Protein AF-A0AAN8K101-F1 (afdb_monomer_lite)

InterPro domains:
  IPR008906 HAT, C-terminal dimerisation domain [PF05699] (68-138)
  IPR012337 Ribonuclease H-like superfamily [SSF53098] (7-137)

Secondary structure (DSSP, 8-state):
------HHHHHHHHTSGGG-SS-S-HHHHHHHHHHHHHH-HHHHHHHHHHHHT-TTS-GGGGSHHHHTS-HHHHHHHHHHH-TTT--HHHHHHHHHHHHHHHHHHHHHHHHHHTHHIIIIIHHHHHHHHHHHHHHHHHHHT-

Sequence (142 aa):
MHAILTPCHYLSYMLIPKYYPGKFTSQEEDSAMQFVNDNYKKLLFLTVKIRAQTDIFKPYLFEELVSKTSCLAWWKSILFSKKDYIDLGMLELVKTLMTAISSSASIERIFSTFGLVHSKLRNRLGVEKAGKLVFIYRMTNM

pLDDT: mean 77.36, std 10.43, range [35.5, 92.19]

Radius of gyration: 19.44 Å; chains: 1; bounding box: 38×33×58 Å

Foldseek 3Di:
DPPPQALLNLLLLLLQLLPPDDDDDPVSVVRVLVVCVVPPVLSNVVSVCCNVCDDLNPPVCSDPVNSPDDSLVSVVVSCVVCVVNDPPVNSVVSVCSNVVVVVVVVVVVLVVVCVVCVPPVCVVQPDVRSVVVSVVVVVVVD

Structure (mmCIF, N/CA/C/O backbone):
data_AF-A0AAN8K101-F1
#
_entry.id   AF-A0AAN8K101-F1
#
loop_
_atom_site.group_PDB
_atom_site.id
_atom_site.type_symbol
_atom_site.label_atom_id
_atom_site.label_alt_id
_atom_site.label_comp_id
_atom_site.label_asym_id
_atom_site.label_entity_id
_atom_site.label_seq_id
_atom_site.pdbx_PDB_ins_code
_atom_site.Cartn_x
_atom_site.Cartn_y
_atom_site.Cartn_z
_atom_site.occupancy
_atom_site.B_iso_or_equiv
_atom_site.auth_seq_id
_atom_site.auth_comp_id
_atom_site.auth_asym_id
_atom_site.auth_atom_id
_atom_site.pdbx_PDB_model_num
ATOM 1 N N . MET A 1 1 ? 0.519 -6.295 23.952 1.00 35.50 1 MET A N 1
ATOM 2 C CA . MET A 1 1 ? -0.139 -6.863 22.760 1.00 35.50 1 MET A CA 1
ATOM 3 C C . MET A 1 1 ? 0.733 -6.455 21.581 1.00 35.50 1 MET A C 1
ATOM 5 O O . MET A 1 1 ? 0.664 -5.309 21.165 1.00 35.50 1 MET A O 1
ATOM 9 N N . HIS A 1 2 ? 1.691 -7.295 21.179 1.00 35.75 2 HIS A N 1
ATOM 10 C CA . HIS A 1 2 ? 2.490 -7.010 19.983 1.00 35.75 2 HIS A CA 1
ATOM 11 C C . HIS A 1 2 ? 1.549 -7.153 18.788 1.00 35.75 2 HIS A C 1
ATOM 13 O O . HIS A 1 2 ? 0.929 -8.204 18.645 1.00 35.75 2 HIS A O 1
ATOM 19 N N . ALA A 1 3 ? 1.375 -6.093 17.997 1.00 51.97 3 ALA A N 1
ATOM 20 C CA . ALA A 1 3 ? 0.589 -6.163 16.775 1.00 51.97 3 ALA A CA 1
ATOM 21 C C . ALA A 1 3 ? 1.211 -7.240 15.876 1.00 51.97 3 ALA A C 1
ATOM 23 O O . ALA A 1 3 ? 2.336 -7.080 15.402 1.00 51.97 3 ALA A O 1
ATOM 24 N N . ILE A 1 4 ? 0.512 -8.361 15.699 1.00 63.88 4 ILE A N 1
ATOM 25 C CA . ILE A 1 4 ? 0.903 -9.386 14.735 1.00 63.88 4 ILE A CA 1
ATOM 26 C C . ILE A 1 4 ? 0.614 -8.769 13.371 1.00 63.88 4 ILE A C 1
ATOM 28 O O . ILE A 1 4 ? -0.542 -8.668 12.957 1.00 63.88 4 ILE A O 1
ATOM 32 N N . LEU A 1 5 ? 1.659 -8.265 12.716 1.00 74.50 5 LEU A N 1
ATOM 33 C CA . LEU A 1 5 ? 1.557 -7.759 11.356 1.00 74.50 5 LEU A CA 1
ATOM 34 C C . LEU A 1 5 ? 1.015 -8.887 10.473 1.00 74.50 5 LEU A C 1
ATOM 36 O O . LEU A 1 5 ? 1.558 -9.988 10.434 1.00 74.50 5 LEU A O 1
ATOM 40 N N . THR A 1 6 ? -0.109 -8.630 9.810 1.00 84.69 6 THR A N 1
ATOM 41 C CA . THR A 1 6 ? -0.728 -9.610 8.907 1.00 84.69 6 THR A CA 1
ATOM 42 C C . THR A 1 6 ? -0.197 -9.429 7.482 1.00 84.69 6 THR A C 1
ATOM 44 O O . THR A 1 6 ? 0.313 -8.354 7.157 1.00 84.69 6 THR A O 1
ATOM 47 N N . PRO A 1 7 ? -0.383 -10.409 6.579 1.00 85.44 7 PRO A N 1
ATOM 48 C CA . PRO A 1 7 ? 0.001 -10.279 5.169 1.00 85.44 7 PRO A CA 1
ATOM 49 C C . PRO A 1 7 ? -0.507 -9.002 4.479 1.00 85.44 7 PRO A C 1
ATOM 51 O O . PRO A 1 7 ? 0.200 -8.396 3.677 1.00 85.44 7 PRO A O 1
ATOM 54 N N . CYS A 1 8 ? -1.700 -8.529 4.853 1.00 85.00 8 CYS A N 1
ATOM 55 C CA . CYS A 1 8 ? -2.262 -7.268 4.365 1.00 85.00 8 CYS A CA 1
ATOM 56 C C . CYS A 1 8 ? -1.464 -6.036 4.842 1.00 85.00 8 CYS A C 1
ATOM 58 O O . CYS A 1 8 ? -1.270 -5.083 4.081 1.00 85.00 8 CYS A O 1
ATOM 60 N N . HIS A 1 9 ? -0.950 -6.062 6.078 1.00 84.50 9 HIS A N 1
ATOM 61 C CA . HIS A 1 9 ? -0.082 -5.004 6.601 1.00 84.50 9 HIS A CA 1
ATOM 62 C C . HIS A 1 9 ? 1.219 -4.930 5.806 1.00 84.50 9 HIS A C 1
ATOM 64 O O . HIS A 1 9 ? 1.584 -3.854 5.335 1.00 84.50 9 HIS A O 1
ATOM 70 N N . TYR A 1 10 ? 1.871 -6.075 5.590 1.00 85.56 10 TYR A N 1
ATOM 71 C CA . TYR A 1 10 ? 3.093 -6.161 4.793 1.00 85.56 10 TYR A CA 1
ATOM 72 C C . TYR A 1 10 ? 2.879 -5.648 3.367 1.00 85.56 10 TYR A C 1
ATOM 74 O O . TYR A 1 10 ? 3.604 -4.756 2.929 1.00 85.56 10 TYR A O 1
ATOM 82 N N . LEU A 1 11 ? 1.819 -6.105 2.689 1.00 87.00 11 LEU A N 1
ATOM 83 C CA . LEU A 1 11 ? 1.452 -5.617 1.357 1.00 87.00 11 LEU A CA 1
ATOM 84 C C . LEU A 1 11 ? 1.287 -4.092 1.332 1.00 87.00 11 LEU A C 1
ATOM 86 O O . LEU A 1 11 ? 1.767 -3.421 0.424 1.00 87.00 11 LEU A O 1
ATOM 90 N N . SER A 1 12 ? 0.637 -3.524 2.342 1.00 85.19 12 SER A N 1
ATOM 91 C CA . SER A 1 12 ? 0.395 -2.081 2.387 1.00 85.19 12 SER A CA 1
ATOM 92 C C . SER A 1 12 ? 1.670 -1.287 2.550 1.00 85.19 12 SER A C 1
ATOM 94 O O . SER A 1 12 ? 1.828 -0.257 1.902 1.00 85.19 12 SER A O 1
ATOM 96 N N . TYR A 1 13 ? 2.596 -1.771 3.374 1.00 84.25 13 TYR A N 1
ATOM 97 C CA . TYR A 1 13 ? 3.892 -1.133 3.507 1.00 84.25 13 TYR A CA 1
ATOM 98 C C . TYR A 1 13 ? 4.749 -1.273 2.246 1.00 84.25 13 TYR A C 1
ATOM 100 O O . TYR A 1 13 ? 5.455 -0.327 1.906 1.00 84.25 13 TYR A O 1
ATOM 108 N N . MET A 1 14 ? 4.652 -2.390 1.519 1.00 85.19 14 MET A N 1
ATOM 109 C CA . MET A 1 14 ? 5.337 -2.568 0.231 1.00 85.19 14 MET A CA 1
ATOM 110 C C . MET A 1 14 ? 4.887 -1.569 -0.837 1.00 85.19 14 MET A C 1
ATOM 112 O O . MET A 1 14 ? 5.665 -1.216 -1.718 1.00 85.19 14 MET A O 1
ATOM 116 N N . LEU A 1 15 ? 3.641 -1.099 -0.764 1.00 85.62 15 LEU A N 1
ATOM 117 C CA . LEU A 1 15 ? 3.087 -0.115 -1.697 1.00 85.62 15 LEU A CA 1
ATOM 118 C C . LEU A 1 15 ? 3.452 1.335 -1.332 1.00 85.62 15 LEU A C 1
ATOM 120 O O . LEU A 1 15 ? 3.026 2.261 -2.026 1.00 85.62 15 LEU A O 1
ATOM 124 N N . ILE A 1 16 ? 4.210 1.551 -0.251 1.00 83.62 16 ILE A N 1
ATOM 125 C CA . ILE A 1 16 ? 4.651 2.874 0.197 1.00 83.62 16 ILE A CA 1
ATOM 126 C C . ILE A 1 16 ? 6.127 3.074 -0.188 1.00 83.62 16 ILE A C 1
ATOM 128 O O . ILE A 1 16 ? 6.994 2.381 0.349 1.00 83.62 16 ILE A O 1
ATOM 132 N N . PRO A 1 17 ? 6.455 4.091 -1.009 1.00 79.31 17 PRO A N 1
ATOM 133 C CA . PRO A 1 17 ? 7.825 4.336 -1.480 1.00 79.31 17 PRO A CA 1
ATOM 134 C C . PRO A 1 17 ? 8.844 4.525 -0.353 1.00 79.31 17 PRO A C 1
ATOM 136 O O . PRO A 1 17 ? 9.987 4.111 -0.467 1.00 79.31 17 PRO A O 1
ATOM 139 N N . LYS A 1 18 ? 8.422 5.113 0.772 1.00 78.88 18 LYS A N 1
ATOM 140 C CA . LYS A 1 18 ? 9.262 5.341 1.960 1.00 78.88 18 LYS A CA 1
ATOM 141 C C . LYS A 1 18 ? 9.819 4.065 2.592 1.00 78.88 18 LYS A C 1
ATOM 143 O O . LYS A 1 18 ? 10.823 4.126 3.299 1.00 78.88 18 LYS A O 1
ATOM 148 N N . TYR A 1 19 ? 9.151 2.932 2.415 1.00 77.25 19 TYR A N 1
ATOM 149 C CA . TYR A 1 19 ? 9.599 1.660 2.982 1.00 77.25 19 TYR A CA 1
ATOM 150 C C . TYR A 1 19 ? 10.383 0.813 1.977 1.00 77.25 19 TYR A C 1
ATOM 152 O O . TYR A 1 19 ? 10.744 -0.321 2.284 1.00 77.25 19 TYR A O 1
ATOM 160 N N . TYR A 1 20 ? 10.689 1.389 0.814 1.00 70.88 20 TYR A N 1
ATOM 161 C CA . TYR A 1 20 ? 11.493 0.782 -0.229 1.00 70.88 20 TYR A CA 1
ATOM 162 C C . TYR A 1 20 ? 12.942 1.322 -0.215 1.00 70.88 20 TYR A C 1
ATOM 164 O O . TYR A 1 20 ? 13.109 2.537 -0.095 1.00 70.88 20 TYR A O 1
ATOM 172 N N . PRO A 1 21 ? 13.985 0.489 -0.429 1.00 64.62 21 PRO A N 1
ATOM 173 C CA . PRO A 1 21 ? 14.035 -0.969 -0.271 1.00 64.62 21 PRO A CA 1
ATOM 174 C C . PRO A 1 21 ? 14.438 -1.386 1.163 1.00 64.62 21 PRO A C 1
ATOM 176 O O . PRO A 1 21 ? 15.146 -0.658 1.855 1.00 64.62 21 PRO A O 1
ATOM 179 N N . GLY A 1 22 ? 14.046 -2.594 1.595 1.00 63.16 22 GLY A N 1
ATOM 180 C CA . GLY A 1 22 ? 14.754 -3.305 2.676 1.00 63.16 22 GLY A CA 1
ATOM 181 C C . GLY A 1 22 ? 14.189 -3.218 4.101 1.00 63.16 22 GLY A C 1
ATOM 182 O O . GLY A 1 22 ? 14.962 -3.068 5.044 1.00 63.16 22 GLY A O 1
ATOM 183 N N . LYS A 1 23 ? 12.868 -3.342 4.297 1.00 70.50 23 LYS A N 1
ATOM 184 C CA . LYS A 1 23 ? 12.266 -3.422 5.650 1.00 70.50 23 LYS A CA 1
ATOM 185 C C . LYS A 1 23 ? 11.620 -4.755 6.030 1.00 70.50 23 LYS A C 1
ATOM 187 O O . LYS A 1 23 ? 11.159 -4.870 7.161 1.00 70.50 23 LYS A O 1
ATOM 192 N N . PHE A 1 24 ? 11.584 -5.728 5.125 1.00 79.06 24 PHE A N 1
ATOM 193 C CA . PHE A 1 24 ? 10.879 -6.997 5.325 1.00 79.06 24 PHE A CA 1
ATOM 194 C C . PHE A 1 24 ? 11.834 -8.178 5.212 1.00 79.06 24 PHE A C 1
ATOM 196 O O . PHE A 1 24 ? 12.788 -8.144 4.434 1.00 79.06 24 PHE A O 1
ATOM 203 N N . THR A 1 25 ? 11.566 -9.220 5.991 1.00 84.94 25 THR A N 1
ATOM 204 C CA . THR A 1 25 ? 12.209 -10.529 5.830 1.00 84.94 25 THR A CA 1
ATOM 205 C C . THR A 1 25 ? 11.599 -11.276 4.646 1.00 84.94 25 THR A C 1
ATOM 207 O O . THR A 1 25 ? 10.428 -11.072 4.330 1.00 84.94 25 THR A O 1
ATOM 210 N N . SER A 1 26 ? 12.341 -12.197 4.022 1.00 84.31 26 SER A N 1
ATOM 211 C CA . SER A 1 26 ? 11.843 -12.966 2.867 1.00 84.31 26 SER A CA 1
ATOM 212 C C . SER A 1 26 ? 10.501 -13.659 3.139 1.00 84.31 26 SER A C 1
ATOM 214 O O . SER A 1 26 ? 9.635 -13.688 2.274 1.00 84.31 26 SER A O 1
ATOM 216 N N . GLN A 1 27 ? 10.284 -14.146 4.365 1.00 86.81 27 GLN A N 1
ATOM 217 C CA . GLN A 1 27 ? 9.035 -14.804 4.755 1.00 86.81 27 GLN A CA 1
ATOM 218 C C . GLN A 1 27 ? 7.838 -13.839 4.809 1.00 86.81 27 GLN A C 1
ATOM 220 O O . GLN A 1 27 ? 6.729 -14.193 4.398 1.00 86.81 27 GLN A O 1
ATOM 225 N N . GLU A 1 28 ? 8.038 -12.622 5.316 1.00 87.06 28 GLU A N 1
ATOM 226 C CA . GLU A 1 28 ? 7.004 -11.580 5.331 1.00 87.06 28 GLU A CA 1
ATOM 227 C C . GLU A 1 28 ? 6.678 -11.120 3.912 1.00 87.06 28 GLU A C 1
ATOM 229 O O . GLU A 1 28 ? 5.517 -10.850 3.591 1.00 87.06 28 GLU A O 1
ATOM 234 N N . GLU A 1 29 ? 7.698 -11.076 3.051 1.00 86.69 29 GLU A N 1
ATOM 235 C CA . GLU A 1 29 ? 7.516 -10.723 1.654 1.00 86.69 29 GLU A CA 1
ATOM 236 C C . GLU A 1 29 ? 6.707 -11.766 0.891 1.00 86.69 29 GLU A C 1
ATOM 238 O O . GLU A 1 29 ? 5.710 -11.413 0.259 1.00 86.69 29 GLU A O 1
ATOM 243 N N . ASP A 1 30 ? 7.071 -13.039 1.013 1.00 89.50 30 ASP A N 1
ATOM 244 C CA . ASP A 1 30 ? 6.344 -14.138 0.379 1.00 89.50 30 ASP A CA 1
ATOM 245 C C . ASP A 1 30 ? 4.892 -14.195 0.861 1.00 89.50 30 ASP A C 1
ATOM 247 O O . ASP A 1 30 ? 3.969 -14.337 0.056 1.00 89.50 30 ASP A O 1
ATOM 251 N N . SER A 1 31 ? 4.662 -13.970 2.157 1.00 90.31 31 SER A N 1
ATOM 252 C CA . SER A 1 31 ? 3.313 -13.927 2.729 1.00 90.31 31 SER A CA 1
ATOM 253 C C . SER A 1 31 ? 2.461 -12.805 2.119 1.00 90.31 31 SER A C 1
ATOM 255 O O . SER A 1 31 ? 1.291 -13.013 1.789 1.00 90.31 31 SER A O 1
ATOM 257 N N . ALA A 1 32 ? 3.033 -11.610 1.939 1.00 89.12 32 ALA A N 1
ATOM 258 C CA . ALA A 1 32 ? 2.354 -10.479 1.304 1.00 89.12 32 ALA A CA 1
ATOM 259 C C . ALA A 1 32 ? 2.053 -10.743 -0.181 1.00 89.12 32 ALA A C 1
ATOM 261 O O . ALA A 1 32 ? 0.970 -10.406 -0.672 1.00 89.12 32 ALA A O 1
ATOM 262 N N . MET A 1 33 ? 3.004 -11.362 -0.887 1.00 89.75 33 MET A N 1
ATOM 263 C CA . MET A 1 33 ? 2.892 -11.699 -2.307 1.00 89.75 33 MET A CA 1
ATOM 264 C C . MET A 1 33 ? 1.852 -12.795 -2.559 1.00 89.75 33 MET A C 1
ATOM 266 O O . MET A 1 33 ? 1.069 -12.697 -3.505 1.00 89.75 33 MET A O 1
ATOM 270 N N . GLN A 1 34 ? 1.770 -13.792 -1.679 1.00 92.06 34 GLN A N 1
ATOM 271 C CA . GLN A 1 34 ? 0.720 -14.805 -1.723 1.00 92.06 34 GLN A CA 1
ATOM 272 C C . GLN A 1 34 ? -0.655 -14.179 -1.455 1.00 92.06 34 GLN A C 1
ATOM 274 O O . GLN A 1 34 ? -1.589 -14.366 -2.232 1.00 92.06 34 GLN A O 1
ATOM 279 N N . PHE A 1 35 ? -0.764 -13.322 -0.435 1.00 90.75 35 PHE A N 1
ATOM 280 C CA . PHE A 1 35 ? -2.017 -12.637 -0.119 1.00 90.75 35 PHE A CA 1
ATOM 281 C C . PHE A 1 35 ? -2.540 -11.778 -1.282 1.00 90.75 35 PHE A C 1
ATOM 283 O O . PHE A 1 35 ? -3.733 -11.820 -1.597 1.00 90.75 35 PHE A O 1
ATOM 290 N N . VAL A 1 36 ? -1.674 -11.001 -1.945 1.00 91.19 36 VAL A N 1
ATOM 291 C CA . VAL A 1 36 ? -2.096 -10.184 -3.094 1.00 91.19 36 VAL A CA 1
ATOM 292 C C . VAL A 1 36 ? -2.427 -11.038 -4.318 1.00 91.19 36 VAL A C 1
ATOM 294 O O . VAL A 1 36 ? -3.351 -10.692 -5.052 1.00 91.19 36 VAL A O 1
ATOM 297 N N . ASN A 1 37 ? -1.738 -12.162 -4.529 1.00 92.19 37 ASN A N 1
ATOM 298 C CA . ASN A 1 37 ? -2.066 -13.100 -5.600 1.00 92.19 37 ASN A CA 1
ATOM 299 C C . ASN A 1 37 ? -3.480 -13.677 -5.442 1.00 92.19 37 ASN A C 1
ATOM 301 O O . ASN A 1 37 ? -4.237 -13.734 -6.415 1.00 92.19 37 ASN A O 1
ATOM 305 N N . ASP A 1 38 ? -3.845 -14.034 -4.213 1.00 91.38 38 ASP A N 1
ATOM 306 C CA . ASP A 1 38 ? -5.113 -14.697 -3.919 1.00 91.38 38 ASP A CA 1
ATOM 307 C C . ASP A 1 38 ? -6.304 -13.725 -3.952 1.00 91.38 38 ASP A C 1
ATOM 309 O O . ASP A 1 38 ? -7.407 -14.107 -4.340 1.00 91.38 38 ASP A O 1
ATOM 313 N N . ASN A 1 39 ? -6.086 -12.450 -3.599 1.00 87.56 39 ASN A N 1
ATOM 314 C CA . ASN A 1 39 ? -7.165 -11.467 -3.435 1.00 87.56 39 ASN A CA 1
ATOM 315 C C . ASN A 1 39 ? -7.218 -10.397 -4.542 1.00 87.56 39 ASN A C 1
ATOM 317 O O . ASN A 1 39 ? -8.298 -9.922 -4.890 1.00 87.56 39 ASN A O 1
ATOM 321 N N . TYR A 1 40 ? -6.074 -9.993 -5.110 1.00 87.19 40 TYR A N 1
ATOM 322 C CA . TYR A 1 40 ? -5.965 -8.807 -5.970 1.00 87.19 40 TYR A CA 1
ATOM 323 C C . TYR A 1 40 ? -4.944 -8.987 -7.112 1.00 87.19 40 TYR A C 1
ATOM 325 O O . TYR A 1 40 ? -3.916 -8.310 -7.165 1.00 87.19 40 TYR A O 1
ATOM 333 N N . LYS A 1 41 ? -5.246 -9.837 -8.103 1.00 85.50 41 LYS A N 1
ATOM 334 C CA . LYS A 1 41 ? -4.338 -10.138 -9.240 1.00 85.50 41 LYS A CA 1
ATOM 335 C C . LYS A 1 41 ? -3.797 -8.908 -9.987 1.00 85.50 41 LYS A C 1
ATOM 337 O O . LYS A 1 41 ? -2.636 -8.888 -10.385 1.00 85.50 41 LYS A O 1
ATOM 342 N N . LYS A 1 42 ? -4.614 -7.863 -10.172 1.00 83.88 42 LYS A N 1
ATOM 343 C CA . LYS A 1 42 ? -4.160 -6.604 -10.798 1.00 83.88 42 LYS A CA 1
ATOM 344 C C . LYS A 1 42 ? -3.123 -5.874 -9.939 1.00 83.88 42 LYS A C 1
ATOM 346 O O . LYS A 1 42 ? -2.176 -5.301 -10.469 1.00 83.88 42 LYS A O 1
ATOM 351 N N . LEU A 1 43 ? -3.295 -5.914 -8.618 1.00 86.00 43 LEU A N 1
ATOM 352 C CA . LEU A 1 43 ? -2.367 -5.306 -7.673 1.00 86.00 43 LEU A CA 1
ATOM 353 C C . LEU A 1 43 ? -1.054 -6.089 -7.619 1.00 86.00 43 LEU A C 1
ATOM 355 O O . LEU A 1 43 ? -0.008 -5.457 -7.608 1.00 86.00 43 LEU A O 1
ATOM 359 N N . LEU A 1 44 ? -1.093 -7.427 -7.700 1.00 88.38 44 LEU A N 1
ATOM 360 C CA . LEU A 1 44 ? 0.107 -8.274 -7.772 1.00 88.38 44 LEU A CA 1
ATOM 361 C C . LEU A 1 44 ? 1.056 -7.809 -8.885 1.00 88.38 44 LEU A C 1
ATOM 363 O O . LEU A 1 44 ? 2.244 -7.609 -8.644 1.00 88.38 44 LEU A O 1
ATOM 367 N N . PHE A 1 45 ? 0.524 -7.588 -10.089 1.00 85.44 45 PHE A N 1
ATOM 368 C CA . PHE A 1 45 ? 1.314 -7.125 -11.229 1.00 85.44 45 PHE A CA 1
ATOM 369 C C . PHE A 1 45 ? 2.014 -5.787 -10.956 1.00 85.44 45 PHE A C 1
ATOM 371 O O . PHE A 1 45 ? 3.199 -5.636 -11.253 1.00 85.44 45 PHE A O 1
ATOM 378 N N . LEU A 1 46 ? 1.313 -4.823 -10.351 1.00 85.38 46 LEU A N 1
ATOM 379 C CA . LEU A 1 46 ? 1.911 -3.541 -9.975 1.00 85.38 46 LEU A CA 1
ATOM 380 C C . LEU A 1 46 ? 2.938 -3.699 -8.853 1.00 85.38 46 LEU A C 1
ATOM 382 O O . LEU A 1 46 ? 4.003 -3.097 -8.937 1.00 85.38 46 LEU A O 1
ATOM 386 N N . THR A 1 47 ? 2.663 -4.531 -7.847 1.00 86.50 47 THR A N 1
ATOM 387 C CA . THR A 1 47 ? 3.596 -4.807 -6.748 1.00 86.50 47 THR A CA 1
ATOM 388 C C . THR A 1 47 ? 4.914 -5.367 -7.280 1.00 86.50 47 THR A C 1
ATOM 390 O O . THR A 1 47 ? 5.978 -4.895 -6.886 1.00 86.50 47 THR A O 1
ATOM 393 N N . VAL A 1 48 ? 4.869 -6.302 -8.237 1.00 86.56 48 VAL A N 1
ATOM 394 C CA . VAL A 1 48 ? 6.076 -6.826 -8.898 1.00 86.56 48 VAL A CA 1
ATOM 395 C C . VAL A 1 48 ? 6.834 -5.714 -9.628 1.00 86.56 48 VAL A C 1
ATOM 397 O O . VAL A 1 48 ? 8.049 -5.605 -9.478 1.00 86.56 48 VAL A O 1
ATOM 400 N N . LYS A 1 49 ? 6.140 -4.848 -10.376 1.00 85.50 49 LYS A N 1
ATOM 401 C CA . LYS A 1 49 ? 6.782 -3.750 -11.122 1.00 85.50 49 LYS A CA 1
ATOM 402 C C . LYS A 1 49 ? 7.403 -2.681 -10.230 1.00 85.50 49 LYS A C 1
ATOM 404 O O . LYS A 1 49 ? 8.494 -2.208 -10.538 1.00 85.50 49 LYS A O 1
ATOM 409 N N . ILE A 1 50 ? 6.735 -2.328 -9.131 1.00 85.44 50 ILE A N 1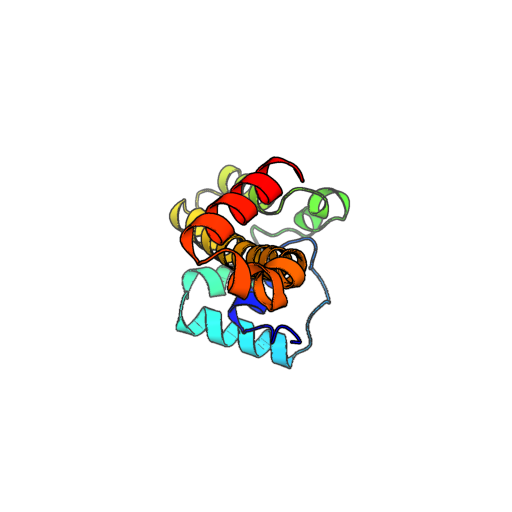
ATOM 410 C CA . ILE A 1 50 ? 7.261 -1.428 -8.095 1.00 85.44 50 ILE A CA 1
ATOM 411 C C . ILE A 1 50 ? 8.565 -1.998 -7.546 1.00 85.44 50 ILE A C 1
ATOM 413 O O . ILE A 1 50 ? 9.566 -1.291 -7.491 1.00 85.44 50 ILE A O 1
ATOM 417 N N . ARG A 1 51 ? 8.566 -3.292 -7.202 1.00 81.38 51 ARG A N 1
ATOM 418 C CA . ARG A 1 51 ? 9.737 -3.976 -6.642 1.00 81.38 51 ARG A CA 1
ATOM 419 C C . ARG A 1 51 ? 10.886 -4.109 -7.630 1.00 81.38 51 ARG A C 1
ATOM 421 O O . ARG A 1 51 ? 12.037 -3.971 -7.249 1.00 81.38 51 ARG A O 1
ATOM 428 N N . ALA A 1 52 ? 10.579 -4.363 -8.895 1.00 83.25 52 ALA A N 1
ATOM 429 C CA . ALA A 1 52 ? 11.587 -4.419 -9.942 1.00 83.25 52 ALA A CA 1
ATOM 430 C C . ALA A 1 52 ? 12.076 -3.022 -10.374 1.00 83.25 52 ALA A C 1
ATOM 432 O O . ALA A 1 52 ? 13.032 -2.935 -11.137 1.00 83.2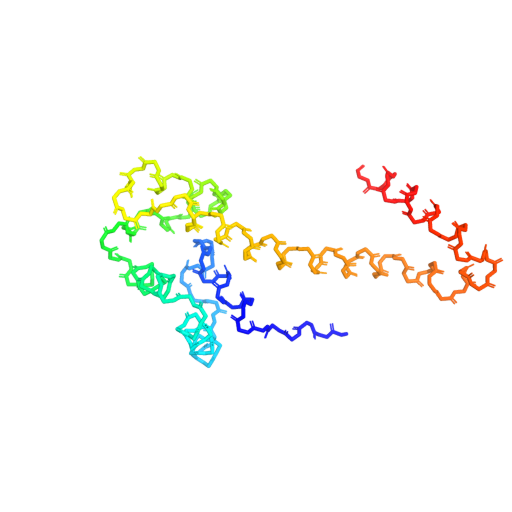5 52 ALA A O 1
ATOM 433 N N . GLN A 1 53 ? 11.420 -1.939 -9.930 1.00 81.31 53 GLN A N 1
ATOM 434 C CA . GLN A 1 53 ? 11.632 -0.568 -10.413 1.00 81.31 53 GLN A CA 1
ATOM 435 C C . GLN A 1 53 ? 11.614 -0.463 -11.948 1.00 81.31 53 GLN A C 1
ATOM 437 O O . GLN A 1 53 ? 12.435 0.210 -12.579 1.00 81.31 53 GLN A O 1
ATOM 442 N N . THR A 1 54 ? 10.668 -1.172 -12.565 1.00 79.00 54 THR A N 1
ATOM 443 C CA . THR A 1 54 ? 10.540 -1.268 -14.024 1.00 79.00 54 THR A CA 1
ATOM 444 C C . THR A 1 54 ? 9.357 -0.459 -14.551 1.00 79.00 54 THR A C 1
ATOM 446 O O . THR A 1 54 ? 8.482 -0.003 -13.810 1.00 79.00 54 THR A O 1
ATOM 449 N N . ASP A 1 55 ? 9.337 -0.263 -15.872 1.00 79.06 55 ASP A N 1
ATOM 450 C CA . ASP A 1 55 ? 8.267 0.413 -16.607 1.00 79.06 55 ASP A CA 1
ATOM 451 C C . ASP A 1 55 ? 7.957 1.827 -16.093 1.00 79.06 55 ASP A C 1
ATOM 453 O O . ASP A 1 55 ? 8.751 2.751 -16.299 1.00 79.06 55 ASP A O 1
ATOM 457 N N . ILE A 1 56 ? 6.792 1.984 -15.459 1.00 79.88 56 ILE A N 1
ATOM 458 C CA . ILE A 1 56 ? 6.252 3.232 -14.918 1.00 79.88 56 ILE A CA 1
ATOM 459 C C . ILE A 1 56 ? 6.880 3.607 -13.569 1.00 79.88 56 ILE A C 1
ATOM 461 O O . ILE A 1 56 ? 6.803 4.768 -13.178 1.00 79.88 56 ILE A O 1
ATOM 465 N N . PHE A 1 57 ? 7.525 2.660 -12.881 1.00 82.69 57 PHE A N 1
ATOM 466 C CA . PHE A 1 57 ? 8.123 2.845 -11.558 1.00 82.69 57 PHE A CA 1
ATOM 467 C C . PHE A 1 57 ? 9.637 3.032 -11.664 1.00 82.69 57 PHE A C 1
ATOM 469 O O . PHE A 1 57 ? 10.416 2.192 -11.230 1.00 82.69 57 PHE A O 1
ATOM 476 N N . LYS A 1 58 ? 10.067 4.134 -12.284 1.00 82.94 58 LYS A N 1
ATOM 477 C CA . LYS A 1 58 ? 11.492 4.445 -12.460 1.00 82.94 58 LYS A CA 1
ATOM 478 C C . LYS A 1 58 ? 12.194 4.719 -11.117 1.00 82.94 58 LYS A C 1
ATOM 480 O O . LYS A 1 58 ? 11.544 5.238 -10.209 1.00 82.94 58 LYS A O 1
ATOM 485 N N . PRO A 1 59 ? 13.516 4.483 -11.007 1.00 82.94 59 PRO A N 1
ATOM 486 C CA . PRO A 1 59 ? 14.264 4.680 -9.760 1.00 82.94 59 PRO A CA 1
ATOM 487 C C . PRO A 1 59 ? 14.098 6.068 -9.120 1.00 82.94 59 PRO A C 1
ATOM 489 O O . PRO A 1 59 ? 13.975 6.158 -7.901 1.00 82.94 59 PRO A O 1
ATOM 492 N N . TYR A 1 60 ? 13.982 7.133 -9.926 1.00 83.25 60 TYR A N 1
ATOM 493 C CA . TYR A 1 60 ? 13.801 8.503 -9.422 1.00 83.25 60 TYR A CA 1
ATOM 494 C C . TYR A 1 60 ? 12.511 8.697 -8.601 1.00 83.25 60 TYR A C 1
ATOM 496 O O . TYR A 1 60 ? 12.417 9.610 -7.786 1.00 83.25 60 TYR A O 1
ATOM 504 N N . LEU A 1 61 ? 11.502 7.831 -8.770 1.00 82.50 61 LEU A N 1
ATOM 505 C CA . LEU A 1 61 ? 10.261 7.875 -7.984 1.00 82.50 61 LEU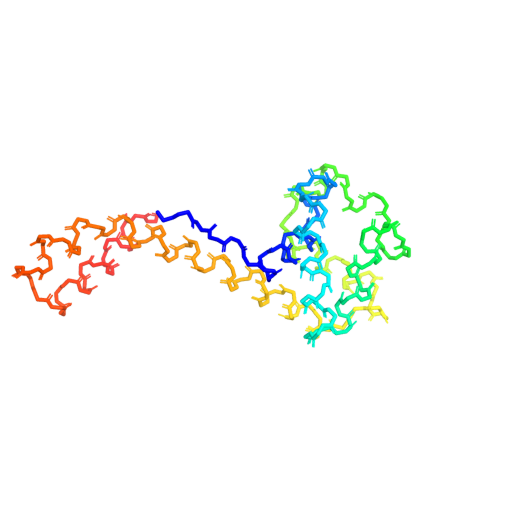 A CA 1
ATOM 506 C C . LEU A 1 61 ? 10.439 7.373 -6.545 1.00 82.50 61 LEU A C 1
ATOM 508 O O . LEU A 1 61 ? 9.525 7.532 -5.735 1.00 82.50 61 LEU A O 1
ATOM 512 N N . PHE A 1 62 ? 11.585 6.771 -6.231 1.00 81.94 62 PHE A N 1
ATOM 513 C CA . PHE A 1 62 ? 11.919 6.229 -4.914 1.00 81.94 62 PHE A CA 1
ATOM 514 C C . PHE A 1 62 ? 13.048 7.009 -4.228 1.00 81.94 62 PHE A C 1
ATOM 516 O O . PHE A 1 62 ? 13.482 6.627 -3.143 1.00 81.94 62 PHE A O 1
ATOM 523 N N . GLU A 1 63 ? 13.513 8.107 -4.830 1.00 83.88 63 GLU A N 1
ATOM 524 C CA . GLU A 1 63 ? 14.509 8.988 -4.220 1.00 83.88 63 GLU A CA 1
ATOM 525 C C . GLU A 1 63 ? 14.007 9.581 -2.897 1.00 83.88 63 GLU A C 1
ATOM 527 O O . GLU A 1 63 ? 12.807 9.768 -2.680 1.00 83.88 63 GLU A O 1
ATOM 532 N N . GLU A 1 64 ? 14.938 9.916 -2.002 1.00 76.94 64 GLU A N 1
ATOM 533 C CA . GLU A 1 64 ? 14.634 10.359 -0.635 1.00 76.94 64 GLU A CA 1
ATOM 534 C C . GLU A 1 64 ? 13.691 11.574 -0.588 1.00 76.94 64 GLU A C 1
ATOM 536 O O . GLU A 1 64 ? 12.831 11.686 0.286 1.00 76.94 64 GLU A O 1
ATOM 541 N N . LEU A 1 65 ? 13.820 12.493 -1.547 1.00 72.19 65 LEU A N 1
ATOM 542 C CA . LEU A 1 65 ? 12.955 13.668 -1.623 1.00 72.19 65 LEU A CA 1
ATOM 543 C C . LEU A 1 65 ? 11.512 13.283 -1.988 1.00 72.19 65 LEU A C 1
ATOM 545 O O . LEU A 1 65 ? 10.561 13.811 -1.416 1.00 72.19 65 LEU A O 1
ATOM 549 N N . VAL A 1 66 ? 11.351 12.319 -2.896 1.00 75.94 66 VAL A N 1
ATOM 550 C CA . VAL A 1 66 ? 10.048 11.813 -3.345 1.00 75.94 66 VAL A CA 1
ATOM 551 C C . VAL A 1 66 ? 9.413 10.918 -2.279 1.00 75.94 66 VAL A C 1
ATOM 553 O O . VAL A 1 66 ? 8.193 10.928 -2.103 1.00 75.94 66 VAL A O 1
ATOM 556 N N . SER A 1 67 ? 10.214 10.204 -1.491 1.00 72.06 67 SER A N 1
ATOM 557 C CA . SER A 1 67 ? 9.723 9.364 -0.396 1.00 72.06 67 SER A CA 1
ATOM 558 C C . SER A 1 67 ? 9.266 10.152 0.844 1.00 72.06 67 SER A C 1
ATOM 560 O O . SER A 1 67 ? 8.562 9.604 1.699 1.00 72.06 67 SER A O 1
ATOM 562 N N . LYS A 1 68 ? 9.590 11.454 0.924 1.00 78.38 68 LYS A N 1
ATOM 563 C CA . LYS A 1 68 ? 9.026 12.401 1.907 1.00 78.38 68 LYS A CA 1
ATOM 564 C C . LYS A 1 68 ? 7.604 12.848 1.557 1.00 78.38 68 LYS A C 1
ATOM 566 O O . LYS A 1 68 ? 6.882 13.316 2.439 1.00 78.38 68 LYS A O 1
ATOM 571 N N . THR A 1 69 ? 7.177 12.688 0.306 1.00 80.19 69 THR A N 1
ATOM 572 C CA . THR A 1 69 ? 5.803 12.999 -0.105 1.00 80.19 69 THR A CA 1
ATOM 573 C C . THR A 1 69 ? 4.812 12.018 0.524 1.00 80.19 69 THR A C 1
ATOM 575 O O . THR A 1 69 ? 5.129 10.852 0.765 1.00 80.19 69 THR A O 1
ATOM 578 N N . SER A 1 70 ? 3.576 12.463 0.775 1.00 82.56 70 SER A N 1
ATOM 579 C CA . SER A 1 70 ? 2.538 11.545 1.259 1.00 82.56 70 SER A CA 1
ATOM 580 C C . SER A 1 70 ? 2.314 10.410 0.255 1.00 82.56 70 SER A C 1
ATOM 582 O O . SER A 1 70 ? 2.304 10.633 -0.958 1.00 82.56 70 SER A O 1
ATOM 584 N N . CYS A 1 71 ? 2.088 9.193 0.750 1.00 82.06 71 CYS A N 1
ATOM 585 C CA . CYS A 1 71 ? 1.924 8.037 -0.128 1.00 82.06 71 CYS A CA 1
ATOM 586 C C . CYS A 1 71 ? 0.749 8.204 -1.105 1.00 82.06 71 CYS A C 1
ATOM 588 O O . CYS A 1 71 ? 0.838 7.812 -2.266 1.00 82.06 71 CYS A O 1
ATOM 590 N N . LEU A 1 72 ? -0.339 8.842 -0.663 1.00 83.81 72 LEU A N 1
ATOM 591 C CA . LEU A 1 72 ? -1.481 9.133 -1.526 1.00 83.81 72 LEU A CA 1
ATOM 592 C C . LEU A 1 72 ? -1.124 10.138 -2.632 1.00 83.81 72 LEU A C 1
ATOM 594 O O . LEU A 1 72 ? -1.585 9.984 -3.760 1.00 83.81 72 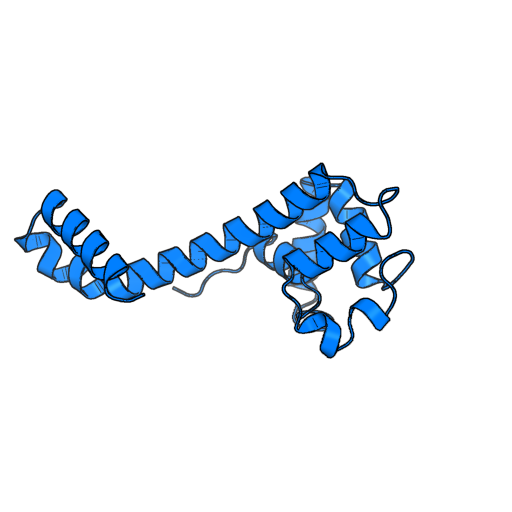LEU A O 1
ATOM 598 N N . ALA A 1 73 ? -0.307 11.156 -2.336 1.00 85.31 73 ALA A N 1
ATOM 599 C CA . ALA A 1 73 ? 0.169 12.094 -3.354 1.00 85.31 73 ALA A CA 1
ATOM 600 C C . ALA A 1 73 ? 1.077 11.403 -4.381 1.00 85.31 73 ALA A C 1
ATOM 602 O O . ALA A 1 73 ? 0.966 11.691 -5.570 1.00 85.31 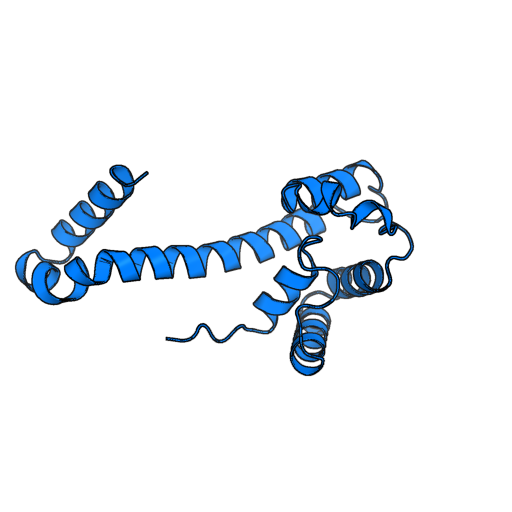73 ALA A O 1
ATOM 603 N N . TRP A 1 74 ? 1.904 10.450 -3.941 1.00 87.50 74 TRP A N 1
ATOM 604 C CA . TRP A 1 74 ? 2.733 9.637 -4.831 1.00 87.50 74 TRP A CA 1
ATOM 605 C C . TRP A 1 74 ? 1.892 8.769 -5.776 1.00 87.50 74 TRP A C 1
ATOM 607 O O . TRP A 1 74 ? 2.062 8.826 -6.986 1.00 87.50 74 TRP A O 1
ATOM 617 N N . TRP A 1 75 ? 0.896 8.040 -5.266 1.00 87.19 75 TRP A N 1
ATOM 618 C CA . TRP A 1 75 ? 0.009 7.248 -6.131 1.00 87.19 75 TRP A CA 1
ATOM 619 C C . TRP A 1 75 ? -0.817 8.114 -7.092 1.00 87.19 75 TRP A C 1
ATOM 621 O O . TRP A 1 75 ? -1.023 7.741 -8.248 1.00 87.19 75 TRP A O 1
ATOM 631 N N . LYS A 1 76 ? -1.247 9.303 -6.650 1.00 85.62 76 LYS A N 1
ATOM 632 C CA . LYS A 1 76 ? -1.919 10.277 -7.520 1.00 85.62 76 LYS A CA 1
ATOM 633 C C . LYS A 1 76 ? -1.005 10.780 -8.637 1.00 85.62 76 LYS A C 1
ATOM 635 O O . LYS A 1 76 ? -1.472 10.894 -9.766 1.00 85.62 76 LYS A O 1
ATOM 640 N N . SER A 1 77 ? 0.269 11.073 -8.361 1.00 83.69 77 SER A N 1
ATOM 641 C CA . SER A 1 77 ? 1.190 11.570 -9.393 1.00 83.69 77 SER A CA 1
ATOM 642 C C . SER A 1 77 ? 1.405 10.538 -10.506 1.00 83.69 77 SER A C 1
ATOM 644 O O . SER A 1 77 ? 1.416 10.898 -11.684 1.00 83.69 77 SER A O 1
ATOM 646 N N . ILE A 1 78 ? 1.461 9.251 -10.153 1.00 82.69 78 ILE A N 1
ATOM 647 C CA . ILE A 1 78 ? 1.574 8.159 -11.127 1.00 82.69 78 ILE A CA 1
ATOM 648 C C . ILE A 1 78 ? 0.285 8.016 -11.940 1.00 82.69 78 ILE A C 1
ATOM 650 O O . ILE A 1 78 ? 0.360 7.915 -13.163 1.00 82.69 78 ILE A O 1
ATOM 654 N N . LEU A 1 79 ? -0.892 8.101 -11.305 1.00 82.25 79 LEU A N 1
ATOM 655 C CA . LEU A 1 79 ? -2.176 8.107 -12.017 1.00 82.25 79 LEU A CA 1
ATOM 656 C C . LEU A 1 79 ? -2.253 9.246 -13.048 1.00 82.25 79 LEU A C 1
ATOM 658 O O . LEU A 1 79 ? -2.657 9.019 -14.185 1.00 82.25 79 LEU A O 1
ATOM 662 N N . PHE A 1 80 ? -1.857 10.468 -12.676 1.00 78.38 80 PHE A N 1
ATOM 663 C CA . PHE A 1 80 ? -1.884 11.610 -13.597 1.00 78.38 80 PHE A CA 1
ATOM 664 C C . PHE A 1 80 ? -0.911 11.449 -14.769 1.00 78.38 80 PHE A C 1
ATOM 666 O O . PHE A 1 80 ? -1.232 11.862 -15.880 1.00 78.38 80 PHE A O 1
ATOM 673 N N . SER A 1 81 ? 0.251 10.838 -14.533 1.00 74.50 81 SER A N 1
ATOM 674 C CA . SER A 1 81 ? 1.290 10.646 -15.549 1.00 74.50 81 SER A CA 1
ATOM 675 C C . SER A 1 81 ? 1.027 9.446 -16.472 1.00 74.50 81 SER A C 1
ATOM 677 O O . SER A 1 81 ? 1.472 9.449 -17.621 1.00 74.50 81 SER A O 1
ATOM 679 N N . LYS A 1 82 ? 0.337 8.404 -15.983 1.00 72.62 82 LYS A N 1
ATOM 680 C CA . LYS A 1 82 ? 0.235 7.082 -16.631 1.00 72.62 82 LYS A CA 1
ATOM 681 C C . LYS A 1 82 ? -1.166 6.467 -16.508 1.00 72.62 82 LYS A C 1
ATOM 683 O O . LYS A 1 82 ? -1.320 5.339 -16.039 1.00 72.62 82 LYS A O 1
ATOM 688 N N . LYS A 1 83 ? -2.184 7.197 -16.978 1.00 69.50 83 LYS A N 1
ATOM 689 C CA . LYS A 1 83 ? -3.599 6.767 -16.962 1.00 69.50 83 LYS A CA 1
ATOM 690 C C . LYS A 1 83 ? -3.868 5.429 -17.662 1.00 69.50 83 LYS A C 1
ATOM 692 O O . LYS A 1 83 ? -4.802 4.740 -17.277 1.00 69.50 83 LYS A O 1
ATOM 697 N N . ASP A 1 84 ? -3.038 5.037 -18.629 1.00 72.62 84 ASP A N 1
ATOM 698 C CA . ASP A 1 84 ? -3.200 3.763 -19.348 1.00 72.62 84 ASP A CA 1
ATOM 699 C C . ASP A 1 84 ? -2.851 2.535 -18.488 1.00 72.62 84 ASP A C 1
ATOM 701 O O . ASP A 1 84 ? -3.232 1.414 -18.817 1.00 72.62 84 ASP A O 1
ATOM 705 N N . TYR A 1 85 ? -2.123 2.733 -17.381 1.00 69.62 85 TYR A N 1
ATOM 706 C CA . TYR A 1 85 ? -1.595 1.652 -16.541 1.00 69.62 85 TYR A CA 1
ATOM 707 C C . TYR A 1 85 ? -2.275 1.547 -15.173 1.00 69.62 85 TYR A C 1
ATOM 709 O O . TYR A 1 85 ? -2.237 0.482 -14.554 1.00 69.62 85 TYR A O 1
ATOM 717 N N . ILE A 1 86 ? -2.865 2.638 -14.679 1.00 78.75 86 ILE A N 1
ATOM 718 C CA . ILE A 1 86 ? -3.534 2.698 -13.376 1.00 78.75 86 ILE A CA 1
ATOM 719 C C . ILE A 1 86 ? -4.902 3.342 -13.574 1.00 78.75 86 ILE A C 1
ATOM 721 O O . ILE A 1 86 ? -4.992 4.485 -14.015 1.00 78.75 86 ILE A O 1
ATOM 725 N N . ASP A 1 87 ? -5.962 2.617 -13.220 1.00 83.06 87 ASP A N 1
ATOM 726 C CA . ASP A 1 87 ? -7.326 3.139 -13.218 1.00 83.06 87 ASP A CA 1
ATOM 727 C C . ASP A 1 87 ? -7.699 3.753 -11.849 1.00 83.06 87 ASP A C 1
ATOM 729 O O . ASP A 1 87 ? -6.992 3.620 -10.844 1.00 83.06 87 ASP A O 1
ATOM 733 N N . LEU A 1 88 ? -8.833 4.458 -11.799 1.00 82.12 88 LEU A N 1
ATOM 734 C CA . LEU A 1 88 ? -9.345 5.043 -10.553 1.00 82.12 88 LEU A CA 1
ATOM 735 C C . LEU A 1 88 ? -9.694 3.978 -9.500 1.00 82.12 88 LEU A C 1
ATOM 737 O O . LEU A 1 88 ? -9.568 4.240 -8.304 1.00 82.12 88 LEU A O 1
ATOM 741 N N . GLY A 1 89 ? -10.096 2.778 -9.931 1.00 84.50 89 GLY A N 1
ATOM 742 C CA . GLY A 1 89 ? -10.417 1.667 -9.036 1.00 84.50 89 GLY A CA 1
ATOM 743 C C . GLY A 1 89 ? -9.191 1.175 -8.269 1.00 84.50 89 GLY A C 1
ATOM 744 O O . GLY A 1 89 ? -9.268 0.927 -7.068 1.00 84.50 89 GLY A O 1
ATOM 745 N N . MET A 1 90 ? -8.035 1.119 -8.929 1.00 83.94 90 MET A N 1
ATOM 746 C CA . MET A 1 90 ? -6.755 0.774 -8.319 1.00 83.94 90 MET A CA 1
ATOM 747 C C . MET A 1 90 ? -6.323 1.818 -7.291 1.00 83.94 90 MET A C 1
ATOM 749 O O . MET A 1 90 ? -5.852 1.451 -6.215 1.00 83.94 90 MET A O 1
ATOM 753 N N . LEU A 1 91 ? -6.522 3.109 -7.577 1.00 85.44 91 LEU A N 1
ATOM 754 C CA . LEU A 1 91 ? -6.216 4.166 -6.612 1.00 85.44 91 LEU A CA 1
ATOM 755 C C . LEU A 1 91 ? -7.083 4.044 -5.347 1.00 85.44 91 LEU A C 1
ATOM 757 O O . LEU A 1 91 ? -6.560 4.151 -4.237 1.00 85.44 91 LEU A O 1
ATOM 761 N N . GLU A 1 92 ? -8.387 3.793 -5.494 1.00 87.31 92 GLU A N 1
ATOM 762 C CA . GLU A 1 92 ? -9.284 3.597 -4.347 1.00 87.31 92 GLU A CA 1
ATOM 763 C C . GLU A 1 92 ? -8.979 2.303 -3.581 1.00 87.31 92 GLU A C 1
ATOM 765 O O . GLU A 1 92 ? -9.053 2.299 -2.350 1.00 87.31 92 GLU A O 1
ATOM 770 N N . LEU A 1 93 ? -8.545 1.236 -4.263 1.00 86.88 93 LEU A N 1
ATOM 771 C CA . LEU A 1 93 ? -8.087 0.008 -3.611 1.00 86.88 93 LEU A CA 1
ATOM 772 C C . LEU A 1 93 ? -6.856 0.275 -2.734 1.00 86.88 93 LEU A C 1
ATOM 774 O O . LEU A 1 93 ? -6.866 -0.050 -1.547 1.00 86.88 93 LEU A O 1
ATOM 778 N N . VAL A 1 94 ? -5.820 0.913 -3.288 1.00 86.25 94 VAL A N 1
ATOM 779 C CA . VAL A 1 94 ? -4.590 1.258 -2.553 1.00 86.25 94 VAL A CA 1
ATOM 780 C C . VAL A 1 94 ? -4.902 2.173 -1.367 1.00 86.25 94 VAL A C 1
ATOM 782 O O . VAL A 1 94 ? -4.415 1.959 -0.257 1.00 86.25 94 VAL A O 1
ATOM 785 N N . LYS A 1 95 ? -5.764 3.170 -1.571 1.00 86.44 95 LYS A N 1
ATOM 786 C CA . LYS A 1 95 ? -6.211 4.084 -0.516 1.00 86.44 95 LYS A CA 1
ATOM 787 C C . LYS A 1 95 ? -6.965 3.348 0.590 1.00 86.44 95 LYS A C 1
ATOM 789 O O . LYS A 1 95 ? -6.681 3.581 1.763 1.00 86.44 95 LYS A O 1
ATOM 794 N N . THR A 1 96 ? -7.883 2.450 0.243 1.00 85.19 96 THR A N 1
ATOM 795 C CA . THR A 1 96 ? -8.624 1.623 1.209 1.00 85.19 96 THR A CA 1
ATOM 796 C C . THR A 1 96 ? -7.672 0.777 2.042 1.00 85.19 96 THR A C 1
ATOM 798 O O . THR A 1 96 ? -7.746 0.805 3.269 1.00 85.19 96 THR A O 1
ATOM 801 N N . LEU A 1 97 ? -6.729 0.101 1.385 1.00 83.06 97 LEU A N 1
ATOM 802 C CA . LEU A 1 97 ? -5.722 -0.742 2.021 1.00 83.06 97 LEU A CA 1
ATOM 803 C C . LEU A 1 97 ? -4.906 0.053 3.061 1.00 83.06 97 LEU A C 1
ATOM 805 O O . LEU A 1 97 ? -4.811 -0.334 4.224 1.00 83.06 97 LEU A O 1
ATOM 809 N N . MET A 1 98 ? -4.410 1.233 2.677 1.00 78.06 98 MET A N 1
ATOM 810 C CA . MET A 1 98 ? -3.613 2.093 3.559 1.00 78.06 98 MET A CA 1
ATOM 811 C C . MET A 1 98 ? -4.424 2.711 4.705 1.00 78.06 98 MET A C 1
ATOM 813 O O . MET A 1 98 ? -3.932 2.828 5.830 1.00 78.06 98 MET A O 1
ATOM 817 N N . THR A 1 99 ? -5.673 3.102 4.443 1.00 78.38 99 THR A N 1
ATOM 818 C CA . THR A 1 99 ? -6.533 3.744 5.451 1.00 78.38 99 THR A CA 1
ATOM 819 C C . THR A 1 99 ? -7.033 2.729 6.479 1.00 78.38 99 THR A C 1
ATOM 821 O O . THR A 1 99 ? -7.066 3.031 7.672 1.00 78.38 99 THR A O 1
ATOM 824 N N . ALA A 1 100 ? -7.356 1.507 6.044 1.00 72.25 100 ALA A N 1
ATOM 825 C CA . ALA A 1 100 ? -7.805 0.430 6.921 1.00 72.25 100 ALA A CA 1
ATOM 826 C C . ALA A 1 100 ? -6.753 0.094 7.989 1.00 72.25 100 ALA A C 1
ATOM 828 O O . ALA A 1 100 ? -7.079 0.015 9.173 1.00 72.25 100 ALA A O 1
ATOM 829 N N . ILE A 1 101 ? -5.479 0.006 7.606 1.00 66.81 101 ILE A N 1
ATOM 830 C CA . ILE A 1 101 ? -4.381 -0.283 8.543 1.00 66.81 101 ILE A CA 1
ATOM 831 C C . ILE A 1 101 ? -4.050 0.911 9.436 1.00 66.81 101 ILE A C 1
ATOM 833 O O . ILE A 1 101 ? -3.770 0.750 10.621 1.00 66.81 101 ILE A O 1
ATOM 837 N N . SER A 1 102 ? -4.116 2.134 8.906 1.00 62.91 102 SER A N 1
ATOM 838 C CA . SER A 1 102 ? -3.938 3.329 9.737 1.00 62.91 102 SER A CA 1
ATOM 839 C C . SER A 1 102 ? -5.021 3.436 10.821 1.00 62.91 102 SER A C 1
ATOM 841 O O . SER A 1 102 ? -4.745 3.905 11.931 1.00 62.91 102 SER A O 1
ATOM 843 N N . SER A 1 103 ? -6.238 2.965 10.527 1.00 62.31 103 SER A N 1
ATOM 844 C CA . SER A 1 103 ? -7.359 3.014 11.462 1.00 62.31 103 SER A CA 1
ATOM 845 C C . SER A 1 103 ? -7.177 2.086 12.667 1.00 62.31 103 SER A C 1
ATOM 847 O O . SER A 1 103 ? -7.415 2.536 13.785 1.00 62.31 103 SER A O 1
ATOM 849 N N . SER A 1 104 ? -6.681 0.855 12.493 1.00 62.34 104 SER A N 1
ATOM 850 C CA . SER A 1 104 ? -6.512 -0.096 13.605 1.00 62.34 104 SER A CA 1
ATOM 851 C C . SER A 1 104 ? -5.495 0.407 14.630 1.00 62.34 104 SER A C 1
ATOM 853 O O . SER A 1 104 ? -5.819 0.520 15.809 1.00 62.34 104 SER A O 1
ATOM 855 N N . ALA A 1 105 ? -4.316 0.840 14.180 1.00 65.25 105 ALA A N 1
ATOM 856 C CA . ALA A 1 105 ? -3.278 1.377 15.061 1.00 65.25 105 ALA A CA 1
ATOM 857 C C . ALA A 1 105 ? -3.721 2.667 15.779 1.00 65.25 105 ALA A C 1
ATOM 859 O O . ALA A 1 105 ? -3.386 2.901 16.943 1.00 65.25 105 ALA A O 1
ATOM 860 N N . SER A 1 106 ? -4.494 3.519 15.097 1.00 62.34 106 SER A N 1
ATOM 861 C CA . SER A 1 106 ? -5.034 4.744 15.699 1.00 62.34 106 SER A CA 1
ATOM 862 C C . SER A 1 106 ? -6.103 4.431 16.747 1.00 62.34 106 SER A C 1
ATOM 864 O O . SER A 1 106 ? -6.113 5.044 17.814 1.00 62.34 106 SER A O 1
ATOM 866 N N . ILE A 1 107 ? -6.968 3.451 16.474 1.00 64.06 107 ILE A N 1
ATOM 867 C CA . ILE A 1 107 ? -7.985 2.955 17.405 1.00 64.06 107 ILE A CA 1
ATOM 868 C C . ILE A 1 107 ? -7.327 2.303 18.631 1.00 64.06 107 ILE A C 1
ATOM 870 O O . ILE A 1 107 ? -7.741 2.567 19.756 1.00 64.06 107 ILE A O 1
ATOM 874 N N . GLU A 1 108 ? -6.262 1.522 18.453 1.00 67.12 108 GLU A N 1
ATOM 875 C CA . GLU A 1 108 ? -5.498 0.935 19.559 1.00 67.12 108 GLU A CA 1
ATOM 876 C C . GLU A 1 108 ? -4.835 2.000 20.437 1.00 67.12 108 GLU A C 1
ATOM 878 O O . GLU A 1 108 ? -4.888 1.904 21.664 1.00 67.12 108 GLU A O 1
ATOM 883 N N . ARG A 1 109 ? -4.261 3.055 19.838 1.00 70.62 109 ARG A N 1
ATOM 884 C CA . ARG A 1 109 ? -3.710 4.190 20.597 1.00 70.62 109 ARG A CA 1
ATOM 885 C C . ARG A 1 109 ? -4.797 4.888 21.409 1.00 70.62 109 ARG A C 1
ATOM 887 O O . ARG A 1 109 ? -4.592 5.137 22.591 1.00 70.62 109 ARG A O 1
ATOM 894 N N . ILE A 1 110 ? -5.951 5.143 20.794 1.00 67.81 110 ILE A N 1
ATOM 895 C CA . ILE A 1 110 ? -7.150 5.677 21.452 1.00 67.81 110 ILE A CA 1
ATOM 896 C C . ILE A 1 110 ? -7.511 4.790 22.654 1.00 67.81 110 ILE A C 1
ATOM 898 O O . ILE A 1 110 ? -7.539 5.277 23.782 1.00 67.81 110 ILE A O 1
ATOM 902 N N . PHE A 1 111 ? -7.688 3.481 22.467 1.00 67.62 111 PHE A N 1
ATOM 903 C CA . PHE A 1 111 ? -8.020 2.564 23.562 1.00 67.62 111 PHE A CA 1
ATOM 904 C C . PHE A 1 111 ? -6.948 2.494 24.657 1.00 67.62 111 PHE A C 1
ATOM 906 O O . PHE A 1 111 ? -7.296 2.404 25.834 1.00 67.62 111 PHE A O 1
ATOM 913 N N . SER A 1 112 ? -5.666 2.584 24.299 1.00 68.44 112 SER A N 1
ATOM 914 C CA . SER A 1 112 ? -4.552 2.613 25.252 1.00 68.44 112 SER A CA 1
ATOM 915 C C . SER A 1 112 ? -4.591 3.870 26.126 1.00 68.44 112 SER A C 1
ATOM 917 O O . SER A 1 112 ? -4.560 3.774 27.355 1.00 68.44 112 SER A O 1
ATOM 919 N N . THR A 1 113 ? -4.783 5.048 25.521 1.00 68.50 113 THR A N 1
ATOM 920 C CA . THR A 1 113 ? -4.970 6.315 26.249 1.00 68.50 113 THR A CA 1
ATOM 921 C C . THR A 1 113 ? -6.218 6.275 27.138 1.00 68.50 113 THR A C 1
ATOM 923 O O . THR A 1 113 ? -6.218 6.812 28.246 1.00 68.50 113 THR A O 1
ATOM 926 N N . PHE A 1 114 ? -7.267 5.567 26.712 1.00 68.69 114 PHE A N 1
ATOM 927 C CA . PHE A 1 114 ? -8.492 5.374 27.489 1.00 68.69 114 PHE A CA 1
ATOM 928 C C . PHE A 1 114 ? -8.445 4.206 28.486 1.00 68.69 114 PHE A C 1
ATOM 930 O O . PHE A 1 114 ? -9.448 3.954 29.160 1.00 68.69 114 PHE A O 1
ATOM 937 N N . GLY A 1 115 ? -7.304 3.535 28.680 1.00 65.62 115 GLY A N 1
ATOM 938 C CA . GLY A 1 115 ? -7.160 2.453 29.665 1.00 65.62 115 GLY A CA 1
ATOM 939 C C . GLY A 1 115 ? -7.549 2.869 31.095 1.00 65.62 115 GLY A C 1
ATOM 940 O O . GLY A 1 115 ? -8.096 2.074 31.868 1.00 65.62 115 GLY A O 1
ATOM 941 N N . LEU A 1 116 ? -7.368 4.151 31.429 1.00 60.62 116 LEU A N 1
ATOM 942 C CA . LEU A 1 116 ? -7.771 4.741 32.711 1.00 60.62 116 LEU A CA 1
ATOM 943 C C . LEU A 1 116 ? -9.302 4.876 32.839 1.00 60.62 116 LEU A C 1
ATOM 945 O O . LEU A 1 116 ? -9.862 4.654 33.916 1.00 60.62 116 LEU A O 1
ATOM 949 N N . VAL A 1 117 ? -9.993 5.146 31.725 1.00 61.72 117 VAL A N 1
ATOM 950 C CA . VAL A 1 117 ? -11.461 5.159 31.655 1.00 61.72 117 VAL A CA 1
ATOM 951 C C . VAL A 1 117 ? -12.003 3.731 31.731 1.00 61.72 117 VAL A C 1
ATOM 953 O O . VAL A 1 117 ? -12.916 3.471 32.508 1.00 61.72 117 VAL A O 1
ATOM 956 N N . HIS A 1 118 ? -11.412 2.785 30.997 1.00 62.28 118 HIS A N 1
ATOM 957 C CA . HIS A 1 118 ? -11.896 1.404 30.890 1.00 62.28 118 HIS A CA 1
ATOM 958 C C . HIS A 1 118 ? -11.707 0.543 32.150 1.00 62.28 118 HIS A C 1
ATOM 960 O O . HIS A 1 118 ? -12.466 -0.406 32.337 1.00 62.28 118 HIS A O 1
ATOM 966 N N . SER A 1 119 ? -10.742 0.861 33.018 1.00 64.38 119 SER A N 1
ATOM 967 C CA . SER A 1 119 ? -10.407 0.034 34.189 1.00 64.38 119 SER A CA 1
ATOM 968 C C . SER A 1 119 ? -11.282 0.315 35.420 1.00 64.38 119 SER A C 1
ATOM 970 O O . SER A 1 119 ? -12.079 -0.531 35.817 1.00 64.38 119 SER A O 1
ATOM 972 N N . LYS A 1 120 ? -11.157 1.495 36.046 1.00 59.78 120 LYS A N 1
ATOM 973 C CA . LYS A 1 120 ? -11.855 1.828 37.313 1.00 59.78 120 LYS A CA 1
ATOM 974 C C . LYS A 1 120 ? -12.955 2.880 37.163 1.00 59.78 120 LYS A C 1
ATOM 976 O O . LYS A 1 120 ? -13.924 2.868 37.920 1.00 59.78 120 LYS A O 1
ATOM 981 N N . LEU A 1 121 ? -12.826 3.780 36.189 1.00 61.00 121 LEU A N 1
ATOM 982 C CA . LEU A 1 121 ? -13.723 4.923 36.020 1.00 61.00 121 LEU A CA 1
ATOM 983 C C . LEU A 1 121 ? -15.048 4.526 35.330 1.00 61.00 121 LEU A C 1
ATOM 985 O O . LEU A 1 121 ? -16.116 4.939 35.778 1.00 61.00 121 LEU A O 1
ATOM 989 N N . ARG A 1 122 ? -15.011 3.643 34.317 1.00 59.81 122 ARG A N 1
ATOM 990 C CA . ARG A 1 122 ? -16.198 3.099 33.623 1.00 59.81 122 ARG A CA 1
ATOM 991 C C . ARG A 1 122 ? -17.144 2.380 34.579 1.00 59.81 122 ARG A C 1
ATOM 993 O O . ARG A 1 122 ? -18.352 2.584 34.500 1.00 59.81 122 ARG A O 1
ATOM 1000 N N . ASN A 1 123 ? -16.597 1.591 35.507 1.00 64.38 123 ASN A N 1
ATOM 1001 C CA . ASN A 1 123 ? -17.390 0.855 36.497 1.00 64.38 123 ASN A CA 1
ATOM 1002 C C . ASN A 1 123 ? -18.151 1.789 37.460 1.00 64.38 123 ASN A C 1
ATOM 1004 O O . ASN A 1 123 ? -19.111 1.352 38.081 1.00 64.38 123 ASN A O 1
ATOM 1008 N N . ARG A 1 124 ? -17.762 3.071 37.561 1.00 68.56 124 ARG A N 1
ATOM 1009 C CA . ARG A 1 124 ? -18.448 4.093 38.372 1.00 68.56 124 ARG A CA 1
ATOM 1010 C C . ARG A 1 124 ? -19.398 4.992 37.573 1.00 68.56 124 ARG A C 1
ATOM 1012 O O . ARG A 1 124 ? -20.364 5.489 38.138 1.00 68.56 124 ARG A O 1
ATOM 1019 N N . LEU A 1 125 ? -19.119 5.241 36.291 1.00 70.00 125 LEU A N 1
ATOM 1020 C CA . LEU A 1 125 ? -19.848 6.223 35.472 1.00 70.00 125 LEU A CA 1
ATOM 1021 C C . LEU A 1 125 ? -20.939 5.622 34.573 1.00 70.00 125 LEU A C 1
ATOM 1023 O O . LEU A 1 125 ? -21.809 6.362 34.115 1.00 70.00 125 LEU A O 1
ATOM 1027 N N . GLY A 1 126 ? -20.935 4.307 34.345 1.00 71.75 126 GLY A N 1
ATOM 1028 C CA . GLY A 1 126 ? -21.845 3.663 33.395 1.00 71.75 126 GLY A CA 1
ATOM 1029 C C . GLY A 1 126 ? -21.455 3.927 31.932 1.00 71.75 126 GLY A C 1
ATOM 1030 O O . GLY A 1 126 ? -20.689 4.842 31.621 1.00 71.75 126 GLY A O 1
ATOM 1031 N N . VAL A 1 127 ? -21.959 3.095 31.015 1.00 75.69 127 VAL A N 1
ATOM 1032 C CA . VAL A 1 127 ? -21.518 3.055 29.603 1.00 75.69 127 VAL A CA 1
ATOM 1033 C C . VAL A 1 127 ? -21.763 4.382 28.878 1.00 75.69 127 VAL A C 1
ATOM 1035 O O . VAL A 1 127 ? -20.880 4.884 28.187 1.00 75.69 127 VAL A O 1
ATOM 1038 N N . GLU A 1 128 ? -22.934 4.984 29.078 1.00 78.25 128 GLU A N 1
ATOM 1039 C CA . GLU A 1 128 ? -23.347 6.185 28.346 1.00 78.25 128 GLU A CA 1
ATOM 1040 C C . GLU A 1 128 ? -22.494 7.419 28.704 1.00 78.25 128 GLU A C 1
ATOM 1042 O O . GLU A 1 128 ? -22.036 8.154 27.826 1.00 78.25 128 GLU A O 1
ATOM 1047 N N . LYS A 1 129 ? -22.210 7.630 29.999 1.00 78.81 129 LYS A N 1
ATOM 1048 C CA . LYS A 1 129 ? -21.378 8.755 30.463 1.00 78.81 129 LYS A CA 1
ATOM 1049 C C . LYS A 1 129 ? -19.903 8.543 30.129 1.00 78.81 129 LYS A C 1
ATOM 1051 O O . LYS A 1 129 ? -19.224 9.502 29.772 1.00 78.81 129 LYS A O 1
ATOM 1056 N N . ALA A 1 130 ? -19.418 7.300 30.188 1.00 76.69 130 ALA A N 1
ATOM 1057 C CA . ALA A 1 130 ? -18.067 6.966 29.745 1.00 76.69 130 ALA A CA 1
ATOM 1058 C C . ALA A 1 130 ? -17.874 7.262 28.245 1.00 76.69 130 ALA A C 1
ATOM 1060 O O . ALA A 1 130 ? -16.851 7.829 27.872 1.00 76.69 130 ALA A O 1
ATOM 1061 N N . GLY A 1 131 ? -18.873 6.970 27.401 1.00 77.00 131 GLY A N 1
ATOM 1062 C CA . GLY A 1 131 ? -18.841 7.302 25.972 1.00 77.00 131 GLY A CA 1
ATOM 1063 C C . GLY A 1 131 ? -18.750 8.809 25.703 1.00 77.00 131 GLY A C 1
ATOM 1064 O O . GLY A 1 131 ? -17.904 9.247 24.923 1.00 77.00 131 GLY A O 1
ATOM 1065 N N . LYS A 1 132 ? -19.555 9.621 26.403 1.00 82.50 132 LYS A N 1
ATOM 1066 C CA . LYS A 1 132 ? -19.494 11.094 26.307 1.00 82.50 132 LYS A CA 1
ATOM 1067 C C . LYS A 1 132 ? -18.137 11.641 26.767 1.00 82.50 132 LYS A C 1
ATOM 1069 O O . LYS A 1 132 ? -17.587 12.529 26.123 1.00 82.50 132 LYS A O 1
ATOM 1074 N N . LEU A 1 133 ? -17.568 11.078 27.834 1.00 77.38 133 LEU A N 1
ATOM 1075 C CA . LEU A 1 133 ? -16.250 11.466 28.340 1.00 77.38 133 LEU A CA 1
ATOM 1076 C C . LEU A 1 133 ? -15.131 11.162 27.331 1.00 77.38 133 LEU A C 1
ATOM 1078 O O . LEU A 1 133 ? -14.279 12.012 27.092 1.00 77.38 133 LEU A O 1
ATOM 1082 N N . VAL A 1 134 ? -15.162 9.981 26.705 1.00 75.81 134 VAL A N 1
ATOM 1083 C CA . VAL A 1 134 ? -14.219 9.595 25.641 1.00 75.81 134 VAL A CA 1
ATOM 1084 C C . VAL A 1 134 ? -14.322 10.547 24.446 1.00 75.81 134 VAL A C 1
ATOM 1086 O O . VAL A 1 134 ? -13.300 10.977 23.912 1.00 75.81 134 VAL A O 1
ATOM 1089 N N . PHE A 1 135 ? -15.541 10.928 24.054 1.00 79.12 135 PHE A N 1
ATOM 1090 C CA . PHE A 1 135 ? -15.766 11.883 22.969 1.00 79.12 135 PHE A CA 1
ATOM 1091 C C . PHE A 1 135 ? -15.179 13.269 23.276 1.00 79.12 135 PHE A C 1
ATOM 1093 O O . PHE A 1 135 ? -14.443 13.813 22.455 1.00 79.12 135 PHE A O 1
ATOM 1100 N N . ILE A 1 136 ? -15.442 13.815 24.469 1.00 79.94 136 ILE A N 1
ATOM 1101 C CA . ILE A 1 136 ? -14.899 15.115 24.897 1.00 79.94 136 ILE A CA 1
ATOM 1102 C C . ILE A 1 136 ? -13.371 15.066 24.960 1.00 79.94 136 ILE A C 1
ATOM 1104 O O . ILE A 1 136 ? -12.710 15.936 24.406 1.00 79.94 136 ILE A O 1
ATOM 1108 N N . TYR A 1 137 ? -12.803 14.019 25.562 1.00 76.44 137 TYR A N 1
ATOM 1109 C CA . TYR A 1 137 ? -11.354 13.872 25.690 1.00 76.44 137 TYR A CA 1
ATOM 1110 C C . TYR A 1 137 ? -10.653 13.762 24.330 1.00 76.44 137 TYR A C 1
ATOM 1112 O O . TYR A 1 137 ? -9.540 14.260 24.167 1.00 76.44 137 TYR A O 1
ATOM 1120 N N . ARG A 1 138 ? -11.302 13.139 23.335 1.00 73.06 138 ARG A N 1
ATOM 1121 C CA . ARG A 1 138 ? -10.819 13.127 21.948 1.00 73.06 138 ARG A CA 1
ATOM 1122 C C . ARG A 1 138 ? -10.826 14.529 21.335 1.00 73.06 138 ARG A C 1
ATOM 1124 O O . ARG A 1 138 ? -9.876 14.874 20.648 1.00 73.06 138 ARG A O 1
ATOM 1131 N N . MET A 1 139 ? -11.878 15.312 21.573 1.00 75.50 139 MET A N 1
ATOM 1132 C CA . MET A 1 139 ? -12.008 16.674 21.040 1.00 75.50 139 MET A CA 1
ATOM 1133 C C . MET A 1 139 ? -11.001 17.651 21.666 1.00 75.50 139 MET A C 1
ATOM 1135 O O . MET A 1 139 ? -10.578 18.581 20.994 1.00 75.50 139 MET A O 1
ATOM 1139 N N . THR A 1 140 ? -10.603 17.452 22.928 1.00 73.00 140 THR A N 1
ATOM 1140 C CA . THR A 1 140 ? -9.691 18.365 23.645 1.00 73.00 140 THR A CA 1
ATOM 1141 C C . THR A 1 140 ? -8.204 18.009 23.546 1.00 73.00 140 THR A C 1
ATOM 1143 O O . THR A 1 140 ? -7.383 18.819 23.954 1.00 73.00 140 THR A O 1
ATOM 1146 N N . ASN A 1 141 ? -7.842 16.817 23.056 1.00 60.03 141 ASN A N 1
ATOM 1147 C CA . ASN A 1 141 ? -6.443 16.396 22.843 1.00 60.03 141 ASN A CA 1
ATOM 1148 C C . ASN A 1 141 ? -6.033 16.406 21.353 1.00 60.03 141 ASN A C 1
ATOM 1150 O O . 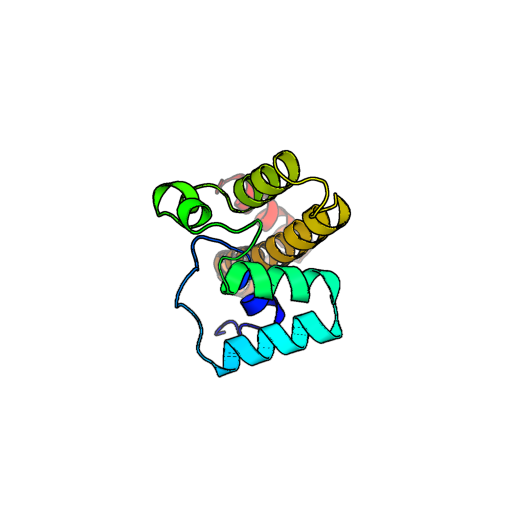ASN A 1 141 ? -5.111 15.680 20.972 1.00 60.03 141 ASN A O 1
ATOM 1154 N N . MET A 1 142 ? -6.737 17.175 20.512 1.00 49.09 142 MET A N 1
ATOM 1155 C CA . MET A 1 142 ? -6.298 17.513 19.148 1.00 49.09 142 MET A CA 1
ATOM 1156 C C . MET A 1 142 ? -5.487 18.802 19.138 1.00 49.09 142 MET A C 1
ATOM 1158 O O . MET A 1 142 ? -5.896 19.749 19.843 1.00 49.09 142 MET A O 1
#

Organism: Patella caerulea (NCBI:txid87958)